Protein AF-D7PDP9-F1 (afdb_monomer_lite)

pLDDT: mean 87.76, std 20.17, range [25.48, 98.62]

Secondary structure (DSSP, 8-state):
--------TT----BPPTTSS-HHHHHHHHHHHHHHT--EEEEES-SHHHHHHHHHTT--HHHHHHHTT--STTEEEEE--S--HHHHHHHHHHT-EEEE-HHHHHHTT-----HHHHHHTT--EEE----HHHHS---HHHHHHHHHHHTT-

Organism: Ophiocordyceps unilateralis (NCBI:txid268505)

Radius of gyration: 15.7 Å; chains: 1; bounding box: 43×32×36 Å

Sequence (153 aa):
RVSRVSPSPSCCRLITPLGRVSEGLYKEMTSISKSRNIPITMHCAEAPADRMFFVSQGHTAMSYCDSVDLLGPQTVLVHMVHLDDSDIKTLAETGTHIVHCPSSNTKLASGICRVPDLLEAGVSVTLGTDGAPCNNTCDMLQEMRLAGILHKV

Foldseek 3Di:
DDDDDDDDPLPADADAEDPVDDLVRLLVVLVVCVVVVRAHEYEFLQAPVSQVVQVVVVHGRQRSCVVSPNFACSYEYERQFRDDPVNLLSQLVRLHAYEHQQQLSVQVVSHDHPVVSSVVSVHHYHYANPDCVRRVDRDVVVRVVCVVCVVVD

Structure (mmCIF, N/CA/C/O backbone):
data_AF-D7PDP9-F1
#
_entry.id   AF-D7PDP9-F1
#
loop_
_atom_site.group_PDB
_atom_site.id
_atom_site.type_symbol
_atom_site.label_atom_id
_atom_site.label_alt_id
_atom_site.label_comp_id
_atom_site.label_asym_id
_atom_site.label_entity_id
_atom_site.label_seq_id
_atom_site.pdbx_PDB_ins_code
_atom_site.Cartn_x
_atom_site.Cartn_y
_atom_site.Cartn_z
_atom_site.occupancy
_atom_site.B_iso_or_equiv
_atom_site.auth_seq_id
_atom_site.auth_comp_id
_atom_site.auth_asym_id
_atom_site.auth_atom_id
_atom_site.pdbx_PDB_model_num
ATOM 1 N N . ARG A 1 1 ? -30.113 -4.233 -17.527 1.00 32.22 1 ARG A N 1
ATOM 2 C CA . ARG A 1 1 ? -30.619 -2.871 -17.221 1.00 32.22 1 ARG A CA 1
ATOM 3 C C . ARG A 1 1 ? -29.539 -2.188 -16.387 1.00 32.22 1 ARG A C 1
ATOM 5 O O . ARG A 1 1 ? -29.436 -2.485 -15.210 1.00 32.22 1 ARG A O 1
ATOM 12 N N . VAL A 1 2 ? -28.646 -1.420 -17.015 1.00 28.22 2 VAL A N 1
ATOM 13 C CA . VAL A 1 2 ? -27.515 -0.782 -16.319 1.00 28.22 2 VAL A CA 1
ATOM 14 C C . VAL A 1 2 ? -28.062 0.431 -15.571 1.00 28.22 2 VAL A C 1
ATOM 16 O O . VAL A 1 2 ? -28.453 1.419 -16.192 1.00 28.22 2 VAL A O 1
ATOM 19 N N . SER A 1 3 ? -28.190 0.327 -14.251 1.00 26.41 3 SER A N 1
ATOM 20 C CA . SER A 1 3 ? -28.534 1.459 -13.395 1.00 26.41 3 SER A CA 1
ATOM 21 C C . SER A 1 3 ? -27.348 2.416 -13.360 1.00 26.41 3 SER A C 1
ATOM 23 O O . SER A 1 3 ? -26.266 2.056 -12.901 1.00 26.41 3 SER A O 1
ATOM 25 N N . ARG A 1 4 ? -27.553 3.630 -13.876 1.00 28.11 4 ARG A N 1
ATOM 26 C CA . ARG A 1 4 ? -26.608 4.741 -13.744 1.00 28.11 4 ARG A CA 1
ATOM 27 C C . ARG A 1 4 ? -26.450 5.047 -12.257 1.00 28.11 4 ARG A C 1
ATOM 29 O O . ARG A 1 4 ? -27.397 5.512 -11.630 1.00 28.11 4 ARG A O 1
ATOM 36 N N . VAL A 1 5 ? -25.271 4.778 -11.712 1.00 32.69 5 VAL A N 1
ATOM 37 C CA . VAL A 1 5 ? -24.864 5.318 -10.415 1.00 32.69 5 VAL A CA 1
ATOM 38 C C . VAL A 1 5 ? -24.479 6.772 -10.668 1.00 32.69 5 VAL A C 1
ATOM 40 O O . VAL A 1 5 ? -23.542 7.056 -11.412 1.00 32.69 5 VAL A O 1
ATOM 43 N N . SER A 1 6 ? -25.264 7.702 -10.132 1.00 27.08 6 SER A N 1
ATOM 44 C CA . SER A 1 6 ? -24.907 9.119 -10.084 1.00 27.08 6 SER A CA 1
ATOM 45 C C . SER A 1 6 ? -23.642 9.293 -9.236 1.00 27.08 6 SER A C 1
ATOM 47 O O . SER A 1 6 ? -23.575 8.682 -8.167 1.00 27.08 6 SER A O 1
ATOM 49 N N . PRO A 1 7 ? -22.666 10.122 -9.642 1.00 30.11 7 PRO A N 1
ATOM 50 C CA . PRO A 1 7 ? -21.500 10.387 -8.811 1.00 30.11 7 PRO A CA 1
ATOM 51 C C . PRO A 1 7 ? -21.961 11.122 -7.547 1.00 30.11 7 PRO A C 1
ATOM 53 O O . PRO A 1 7 ? -22.454 12.248 -7.624 1.00 30.11 7 PRO A O 1
ATOM 56 N N . SER A 1 8 ? -21.847 10.479 -6.382 1.00 25.48 8 SER A N 1
ATOM 57 C CA . SER A 1 8 ? -21.971 11.194 -5.116 1.00 25.48 8 SER A CA 1
ATOM 58 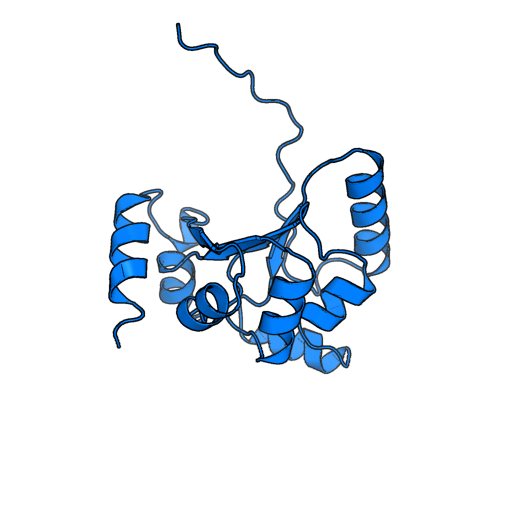C C . SER A 1 8 ? -20.705 12.042 -4.917 1.00 25.48 8 SER A C 1
ATOM 60 O O . SER A 1 8 ? -19.600 11.585 -5.217 1.00 25.48 8 SER A O 1
ATOM 62 N N . PRO A 1 9 ? -20.813 13.267 -4.381 1.00 27.88 9 PRO A N 1
ATOM 63 C CA . PRO A 1 9 ? -19.665 14.145 -4.134 1.00 27.88 9 PRO A CA 1
ATOM 64 C C . PRO A 1 9 ? -18.782 13.680 -2.957 1.00 27.88 9 PRO A C 1
ATOM 66 O O . PRO A 1 9 ? -17.967 14.443 -2.452 1.00 27.88 9 PRO A O 1
ATOM 69 N N . SER A 1 10 ? -18.932 12.434 -2.501 1.00 26.67 10 SER A N 1
ATOM 70 C CA . SER A 1 10 ? -18.240 11.857 -1.345 1.00 26.67 10 SER A CA 1
ATOM 71 C C . SER A 1 10 ? -16.979 11.072 -1.718 1.00 26.67 10 SER A C 1
ATOM 73 O O . SER A 1 10 ? -16.472 10.315 -0.893 1.00 26.67 10 SER A O 1
ATOM 75 N N . CYS A 1 11 ? -16.481 11.214 -2.951 1.00 26.58 11 CYS A N 1
ATOM 76 C CA . CYS A 1 11 ? -15.248 10.561 -3.374 1.00 26.58 11 CYS A CA 1
ATOM 77 C C . CYS A 1 11 ? -14.065 11.133 -2.578 1.00 26.58 11 CYS A C 1
ATOM 79 O O . CYS A 1 11 ? -13.708 12.302 -2.728 1.00 26.58 11 CYS A O 1
ATOM 81 N N . CYS A 1 12 ? -13.553 10.288 -1.683 1.00 30.47 12 CYS A N 1
ATOM 82 C CA . CYS A 1 12 ? -12.310 10.363 -0.928 1.00 30.47 12 CYS A CA 1
ATOM 83 C C . CYS A 1 12 ? -11.330 11.445 -1.415 1.00 30.47 12 CYS A C 1
ATOM 85 O O . CYS A 1 12 ? -10.834 11.398 -2.541 1.00 30.47 12 CYS A O 1
ATOM 87 N N . ARG A 1 13 ? -11.009 12.411 -0.544 1.00 33.81 13 ARG A N 1
ATOM 88 C CA . ARG A 1 13 ? -9.853 13.286 -0.767 1.00 33.81 13 ARG A CA 1
ATOM 89 C C . ARG A 1 13 ? -8.609 12.402 -0.733 1.00 33.81 13 ARG A C 1
ATOM 91 O O . ARG A 1 13 ? -8.344 11.805 0.302 1.00 33.81 13 ARG A O 1
ATOM 98 N N . LEU A 1 14 ? -7.861 12.343 -1.834 1.00 39.62 14 LEU A N 1
ATOM 99 C CA . LEU A 1 14 ? -6.478 11.871 -1.828 1.00 39.62 14 LEU A CA 1
ATOM 100 C C . LEU A 1 14 ? -5.712 12.682 -0.780 1.00 39.62 14 LEU A C 1
ATOM 102 O O . LEU A 1 14 ? -5.456 13.874 -0.969 1.00 39.62 14 LEU A O 1
ATOM 106 N N . ILE A 1 15 ? -5.415 12.058 0.354 1.00 50.53 15 ILE A N 1
ATOM 107 C CA . ILE A 1 15 ? -4.623 12.681 1.406 1.00 50.53 15 ILE A CA 1
ATOM 108 C C . ILE A 1 15 ? -3.154 12.480 1.050 1.00 50.53 15 ILE A C 1
ATOM 110 O O . ILE A 1 15 ? -2.710 11.384 0.709 1.00 50.53 15 ILE A O 1
ATOM 114 N N . THR A 1 16 ? -2.432 13.596 1.063 1.00 51.34 16 THR A N 1
ATOM 115 C CA . THR A 1 16 ? -0.985 13.674 0.860 1.00 51.34 16 THR A CA 1
ATOM 116 C C . THR A 1 16 ? -0.220 12.814 1.866 1.00 51.34 16 THR A C 1
ATOM 118 O O . THR A 1 16 ? -0.721 12.616 2.972 1.00 51.34 16 THR A O 1
ATOM 121 N N . PRO A 1 17 ? 1.013 12.388 1.534 1.00 55.19 17 PRO A N 1
ATOM 122 C CA . PRO A 1 17 ? 1.833 11.564 2.415 1.00 55.19 17 PRO A CA 1
ATOM 123 C C . PRO A 1 17 ? 1.989 12.165 3.820 1.00 55.19 17 PRO A C 1
ATOM 125 O O . PRO A 1 17 ? 1.982 13.389 4.027 1.00 55.19 17 PRO A O 1
ATOM 128 N N . LEU A 1 18 ? 2.111 11.259 4.789 1.00 57.53 18 LEU A N 1
ATOM 129 C CA . LEU A 1 18 ? 2.302 11.535 6.210 1.00 57.53 18 LEU A CA 1
ATOM 130 C C . LEU A 1 18 ? 3.496 12.493 6.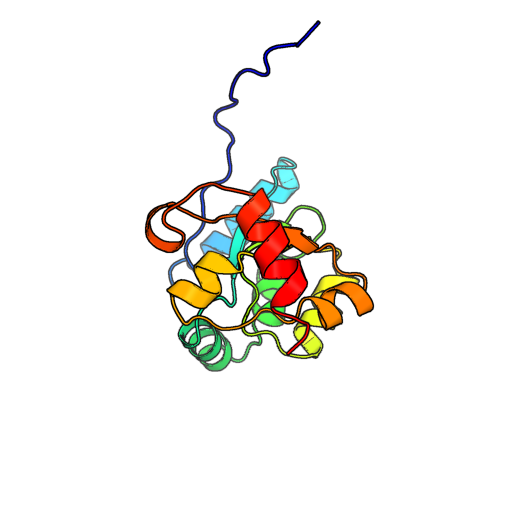407 1.00 57.53 18 LEU A C 1
ATOM 132 O O . LEU A 1 18 ? 4.544 12.334 5.790 1.00 57.53 18 LEU A O 1
ATOM 136 N N . GLY A 1 19 ? 3.282 13.561 7.188 1.00 57.19 19 GLY A N 1
ATOM 137 C CA . GLY A 1 19 ? 4.189 14.717 7.304 1.00 57.19 19 GLY A CA 1
ATOM 138 C C . GLY A 1 19 ? 3.669 16.020 6.674 1.00 57.19 19 GLY A C 1
ATOM 139 O O . GLY A 1 19 ? 4.154 17.097 7.013 1.00 57.19 19 GLY A O 1
ATOM 140 N N . ARG A 1 20 ? 2.639 15.961 5.813 1.00 72.38 20 ARG A N 1
ATOM 141 C CA . ARG A 1 20 ? 1.924 17.160 5.304 1.00 72.38 20 ARG A CA 1
ATOM 142 C C . ARG A 1 20 ? 0.607 17.469 6.020 1.00 72.38 20 ARG A C 1
ATOM 144 O O . ARG A 1 20 ? 0.026 18.530 5.811 1.00 72.38 20 ARG A O 1
ATOM 151 N N . VAL A 1 21 ? 0.143 16.539 6.846 1.00 84.19 21 VAL A N 1
ATOM 152 C CA . VAL A 1 21 ? -1.101 16.607 7.620 1.00 84.19 21 VAL A CA 1
ATOM 153 C C . VAL A 1 21 ? -0.739 16.449 9.092 1.00 84.19 21 VAL A C 1
ATOM 155 O O . VAL A 1 21 ? 0.104 15.619 9.431 1.00 84.19 21 VAL A O 1
ATOM 158 N N . SER A 1 22 ? -1.337 17.268 9.956 1.00 87.94 22 SER A N 1
ATOM 159 C CA . SER A 1 22 ? -1.080 17.217 11.395 1.00 87.94 22 SER A CA 1
ATOM 160 C C . SER A 1 22 ? -1.758 16.011 12.045 1.00 87.94 22 SER A C 1
ATOM 162 O O . SER A 1 22 ? -2.821 15.567 11.612 1.00 87.94 22 SER A O 1
ATOM 164 N N . GLU A 1 23 ? -1.183 15.524 13.144 1.00 89.69 23 GLU A N 1
ATOM 165 C CA . GLU A 1 23 ? -1.755 14.428 13.936 1.00 89.69 23 GLU A CA 1
ATOM 166 C C . GLU A 1 23 ? -3.197 14.726 14.388 1.00 89.69 23 GLU A C 1
ATOM 168 O O . GLU A 1 23 ? -4.075 13.869 14.303 1.00 89.69 23 GLU A O 1
ATOM 173 N N . GLY A 1 24 ? -3.467 15.969 14.806 1.00 92.06 24 GLY A N 1
ATOM 174 C CA . GLY A 1 24 ? -4.810 16.403 15.195 1.00 92.06 24 GLY A CA 1
ATOM 175 C C . GLY A 1 24 ? -5.827 16.295 14.055 1.00 92.06 24 GLY A C 1
ATOM 176 O O . GLY A 1 24 ? -6.947 15.846 14.283 1.00 92.06 24 GLY A O 1
ATOM 177 N N . LEU A 1 25 ? -5.425 16.632 12.823 1.00 92.69 25 LEU A N 1
ATOM 178 C CA . LEU A 1 25 ? -6.295 16.507 11.654 1.00 92.69 25 LEU A CA 1
ATOM 179 C C . LEU A 1 25 ? -6.530 15.038 11.277 1.00 92.69 25 LEU A C 1
ATOM 181 O O . LEU A 1 25 ? -7.643 14.691 10.890 1.00 92.69 25 LEU A O 1
ATOM 185 N N . TYR A 1 26 ? -5.532 14.162 11.442 1.00 92.19 26 TYR A N 1
ATOM 186 C CA . TYR A 1 26 ? -5.740 12.720 11.276 1.00 92.19 26 TYR A CA 1
ATOM 187 C C . TYR A 1 26 ? -6.777 12.182 12.257 1.00 92.19 26 TYR A C 1
ATOM 189 O O . TYR A 1 26 ? -7.722 11.531 11.824 1.00 92.19 26 TYR A O 1
ATOM 197 N N . LYS A 1 27 ? -6.656 12.519 13.544 1.00 93.56 27 LYS A N 1
ATOM 198 C CA . LYS A 1 27 ? -7.601 12.087 14.586 1.00 93.56 27 LYS A CA 1
ATOM 199 C C . LYS A 1 27 ? -9.021 12.609 14.352 1.00 93.56 27 LYS A C 1
ATOM 201 O O . LYS A 1 27 ? -9.996 11.888 14.559 1.00 93.56 27 LYS A O 1
ATOM 206 N N . GLU A 1 28 ? -9.161 13.856 13.902 1.00 95.31 28 GLU A N 1
ATOM 207 C CA . GLU A 1 28 ? -10.470 14.407 13.534 1.00 95.31 28 GLU A CA 1
ATOM 208 C C . GLU A 1 28 ? -11.064 13.664 12.328 1.00 95.31 28 GLU A C 1
ATOM 210 O O . GLU A 1 28 ? -12.229 13.261 12.339 1.00 95.31 28 GLU A O 1
ATOM 215 N N . MET A 1 29 ? -10.251 13.431 11.300 1.00 94.19 29 MET A N 1
ATOM 216 C CA . MET A 1 29 ? -10.669 12.740 10.088 1.00 94.19 29 MET A CA 1
ATOM 217 C C . MET A 1 29 ? -11.082 11.290 10.353 1.00 94.19 29 MET A C 1
ATOM 219 O O . MET A 1 29 ? -12.126 10.869 9.851 1.00 94.19 29 MET A O 1
ATOM 223 N N . THR A 1 30 ? -10.310 10.531 11.135 1.00 94.50 30 THR A N 1
ATOM 224 C CA . THR A 1 30 ? -10.634 9.138 11.479 1.00 94.50 30 THR A CA 1
ATOM 225 C C . THR A 1 30 ? -11.901 9.065 12.327 1.00 94.50 30 THR A C 1
ATOM 227 O O . THR A 1 30 ? -12.778 8.248 12.048 1.00 94.50 30 THR A O 1
ATOM 230 N N . SER A 1 31 ? -12.095 10.003 13.259 1.00 95.38 31 SER A N 1
ATOM 231 C CA . SER A 1 31 ? -13.349 10.147 14.013 1.00 95.38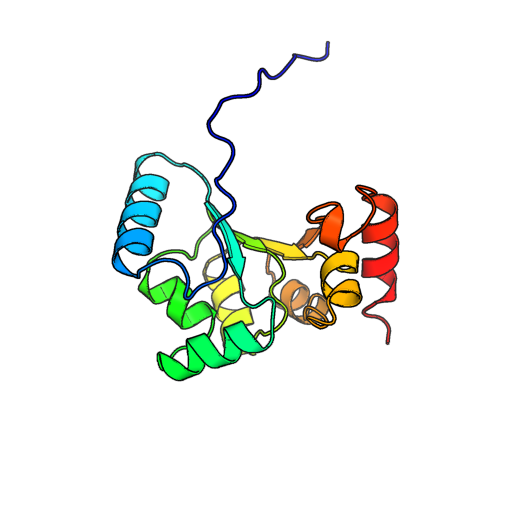 31 SER A CA 1
ATOM 232 C C . SER A 1 31 ? -14.566 10.413 13.107 1.00 95.38 31 SER A C 1
ATOM 234 O O . SER A 1 31 ? -15.614 9.764 13.229 1.00 95.38 31 SER A O 1
ATOM 236 N N . ILE A 1 32 ? -14.442 11.323 12.132 1.00 96.00 32 ILE A N 1
ATOM 237 C CA . ILE A 1 32 ? -15.512 11.607 11.159 1.00 96.00 32 ILE A CA 1
ATOM 238 C C . ILE A 1 32 ? -15.779 10.394 10.261 1.00 96.00 32 ILE A C 1
ATOM 240 O O . ILE A 1 32 ? -16.939 10.056 10.023 1.00 96.00 32 ILE A O 1
ATOM 244 N N . SER A 1 33 ? -14.725 9.741 9.771 1.00 95.06 33 SER A N 1
ATOM 245 C CA . SER A 1 33 ? -14.815 8.541 8.935 1.00 95.06 33 SER A CA 1
ATOM 246 C C . SER A 1 33 ? -15.607 7.443 9.639 1.00 95.06 33 SER A C 1
ATOM 248 O O . SER A 1 33 ? -16.616 6.985 9.097 1.00 95.06 33 SER A O 1
ATOM 250 N N . LYS A 1 34 ? -15.248 7.122 10.887 1.00 93.50 34 LYS A N 1
ATOM 251 C CA . LYS A 1 34 ? -15.921 6.097 11.692 1.00 93.50 34 LYS A CA 1
ATOM 252 C C . LYS A 1 34 ? -17.366 6.461 12.014 1.00 93.50 34 LYS A C 1
ATOM 254 O O . LYS A 1 34 ? -18.263 5.648 11.810 1.00 93.50 34 LYS A O 1
ATOM 259 N N . SER A 1 35 ? -17.618 7.692 12.465 1.00 96.50 35 SER A N 1
ATOM 260 C CA . SER A 1 35 ? -18.974 8.135 12.837 1.00 96.50 35 SER A CA 1
ATOM 261 C C . SER A 1 35 ? -19.942 8.209 11.654 1.00 96.50 35 SER A C 1
ATOM 263 O O . SER A 1 35 ? -21.151 8.069 11.841 1.00 96.50 35 SER A O 1
ATOM 265 N N . ARG A 1 36 ? -19.431 8.420 10.435 1.00 96.19 36 ARG A N 1
ATOM 266 C CA . ARG A 1 36 ? -20.242 8.520 9.212 1.00 96.19 36 ARG A CA 1
ATOM 267 C C . ARG A 1 36 ? -20.130 7.311 8.291 1.00 96.19 36 ARG A C 1
ATOM 269 O O . ARG A 1 36 ? -20.768 7.317 7.242 1.00 96.19 36 ARG A O 1
ATOM 276 N N . ASN A 1 37 ? -19.354 6.294 8.668 1.00 93.69 37 ASN A N 1
ATOM 277 C CA . ASN A 1 37 ? -19.066 5.126 7.838 1.00 93.69 37 ASN A CA 1
ATOM 278 C C . ASN A 1 37 ? -18.557 5.519 6.432 1.00 93.69 37 ASN A C 1
ATOM 280 O O . ASN A 1 37 ? -19.038 5.019 5.415 1.00 93.69 37 ASN A O 1
ATOM 284 N N . ILE A 1 38 ? -17.625 6.477 6.376 1.00 95.19 38 ILE A N 1
ATOM 285 C CA . ILE A 1 38 ? -17.009 6.964 5.134 1.00 95.19 38 ILE A CA 1
ATOM 286 C C . ILE A 1 38 ? -15.606 6.361 5.026 1.00 95.19 38 ILE A C 1
ATOM 288 O O . ILE A 1 38 ? -14.783 6.660 5.891 1.00 95.19 38 ILE A O 1
ATOM 292 N N . PRO A 1 39 ? -15.296 5.570 3.984 1.00 94.19 39 PRO A N 1
ATOM 293 C CA . PRO A 1 39 ? -13.963 5.000 3.813 1.00 94.19 39 PRO A CA 1
ATOM 294 C C . PRO A 1 39 ? -12.874 6.060 3.630 1.00 94.19 39 PRO A C 1
ATOM 296 O O . PRO A 1 39 ? -13.129 7.130 3.068 1.00 94.19 39 PRO A O 1
ATOM 299 N N . ILE A 1 40 ? -11.653 5.727 4.050 1.00 95.50 40 ILE A N 1
ATOM 300 C CA . ILE A 1 40 ? -10.454 6.544 3.850 1.00 95.50 40 ILE A CA 1
ATOM 301 C C . ILE A 1 40 ? -9.555 5.882 2.806 1.00 95.50 40 ILE A C 1
ATOM 303 O O . ILE A 1 40 ? -9.337 4.673 2.820 1.00 95.50 40 ILE A O 1
ATOM 307 N N . THR A 1 41 ? -9.000 6.682 1.901 1.00 95.44 41 THR A N 1
ATOM 308 C CA . THR A 1 41 ? -7.966 6.260 0.955 1.00 95.44 41 THR A CA 1
ATOM 309 C C . THR A 1 41 ? -6.814 7.253 0.994 1.00 95.44 41 THR A C 1
ATOM 311 O O . THR A 1 41 ? -7.032 8.458 0.867 1.00 95.44 41 THR A O 1
ATOM 314 N N . MET A 1 42 ? -5.593 6.761 1.201 1.00 93.12 42 MET A N 1
ATOM 315 C CA . MET A 1 42 ? -4.428 7.612 1.455 1.00 93.12 42 MET A CA 1
ATOM 316 C C . MET A 1 42 ? -3.136 6.983 0.928 1.00 93.12 42 MET A C 1
ATOM 318 O O . MET A 1 42 ? -2.936 5.779 1.070 1.00 93.12 42 MET A O 1
ATOM 322 N N . HIS A 1 43 ? -2.234 7.799 0.375 1.00 94.88 43 HIS A N 1
ATOM 323 C CA . HIS A 1 43 ? -0.865 7.371 0.073 1.00 94.88 43 HIS A CA 1
ATOM 324 C C . HIS A 1 43 ? -0.070 7.157 1.365 1.00 94.88 43 HIS A C 1
ATOM 326 O O . HIS A 1 43 ? -0.055 8.027 2.238 1.00 94.88 43 HIS A O 1
ATOM 332 N N . CYS A 1 44 ? 0.602 6.015 1.496 1.00 94.56 44 CYS A N 1
ATOM 333 C CA . CYS A 1 44 ? 1.372 5.697 2.692 1.00 94.56 44 CYS A CA 1
ATOM 334 C C . CYS A 1 44 ? 2.602 4.848 2.359 1.00 94.56 44 CYS A C 1
ATOM 336 O O . CYS A 1 44 ? 2.531 3.935 1.536 1.00 94.56 44 CYS A O 1
ATOM 338 N N . ALA A 1 45 ? 3.714 5.136 3.047 1.00 94.75 45 ALA A N 1
ATOM 339 C CA . ALA A 1 45 ? 4.982 4.416 2.925 1.00 94.75 45 ALA A CA 1
ATOM 340 C C . ALA A 1 45 ? 5.420 4.218 1.460 1.00 94.75 45 ALA A C 1
ATOM 342 O O . ALA A 1 45 ? 5.863 3.134 1.076 1.00 94.75 45 ALA A O 1
ATOM 343 N N . GLU A 1 46 ? 5.253 5.249 0.630 1.00 95.00 46 GLU A N 1
ATOM 344 C CA . GLU A 1 46 ? 5.530 5.187 -0.804 1.00 95.00 46 GLU A CA 1
ATOM 345 C C . GLU A 1 46 ? 7.012 5.413 -1.072 1.00 95.00 46 GLU A C 1
ATOM 347 O O . GLU A 1 46 ? 7.645 4.593 -1.726 1.00 95.00 46 GLU A O 1
ATOM 352 N N . ALA A 1 47 ? 7.551 6.524 -0.569 1.00 91.56 47 ALA A N 1
ATOM 353 C CA . ALA A 1 47 ? 8.887 6.992 -0.912 1.00 91.56 47 ALA A CA 1
ATOM 354 C C . ALA A 1 47 ? 9.878 6.803 0.250 1.00 91.56 47 ALA A C 1
ATOM 356 O O . ALA A 1 47 ? 9.471 6.809 1.417 1.00 91.56 47 ALA A O 1
ATOM 357 N N . PRO A 1 48 ? 11.200 6.748 -0.013 1.00 88.69 48 PRO A N 1
ATOM 358 C CA . PRO A 1 48 ? 12.200 6.611 1.050 1.00 88.69 48 PRO A CA 1
ATOM 359 C C . PRO A 1 48 ? 12.126 7.732 2.099 1.00 88.69 48 PRO A C 1
ATOM 361 O O . PRO A 1 48 ? 12.428 7.520 3.274 1.00 88.69 48 PRO A O 1
ATOM 364 N N . ALA A 1 49 ? 11.682 8.922 1.682 1.00 88.81 49 ALA A N 1
ATOM 365 C CA . ALA A 1 49 ? 11.462 10.063 2.563 1.00 88.81 49 ALA A CA 1
ATOM 366 C C . ALA A 1 49 ? 10.363 9.809 3.613 1.00 88.81 49 ALA A C 1
ATOM 368 O O . ALA A 1 49 ? 10.494 10.284 4.742 1.00 88.81 49 ALA A O 1
ATOM 369 N N . ASP A 1 50 ? 9.332 9.020 3.292 1.00 89.75 50 ASP A N 1
ATOM 370 C CA . ASP A 1 50 ? 8.267 8.670 4.241 1.00 89.75 50 ASP A CA 1
ATOM 371 C C . ASP A 1 50 ? 8.840 7.839 5.392 1.00 89.75 50 ASP A C 1
ATOM 373 O O . ASP A 1 50 ? 8.562 8.099 6.562 1.00 89.75 50 ASP A O 1
ATOM 377 N N . ARG A 1 51 ? 9.730 6.885 5.079 1.00 87.56 51 ARG A N 1
ATOM 378 C CA . ARG A 1 51 ? 10.439 6.095 6.097 1.00 87.56 51 ARG A CA 1
ATOM 379 C C . ARG A 1 51 ? 11.239 6.996 7.038 1.00 87.56 51 ARG A C 1
ATOM 381 O O . ARG A 1 51 ? 11.180 6.817 8.252 1.00 87.56 51 ARG A O 1
ATOM 388 N N . MET A 1 52 ? 11.969 7.971 6.492 1.00 88.50 52 MET A N 1
ATOM 389 C CA . MET A 1 52 ? 12.736 8.929 7.300 1.00 88.50 52 MET A CA 1
ATOM 390 C C . MET A 1 52 ? 11.827 9.743 8.225 1.00 88.50 52 MET A C 1
ATOM 392 O O . MET A 1 52 ? 12.180 9.970 9.383 1.00 88.50 52 MET A O 1
ATOM 396 N N . PHE A 1 53 ? 10.651 10.147 7.737 1.00 89.31 53 PHE A N 1
ATOM 397 C CA . PHE A 1 53 ? 9.660 10.848 8.545 1.00 89.31 53 PHE A CA 1
ATOM 398 C C . PHE A 1 53 ? 9.181 9.990 9.722 1.00 89.31 53 PHE A C 1
ATOM 400 O O . PHE A 1 53 ? 9.289 10.442 10.861 1.00 89.31 53 PHE A O 1
ATOM 407 N N . PHE A 1 54 ? 8.733 8.751 9.499 1.00 90.31 54 PHE A N 1
ATOM 408 C CA . PHE A 1 54 ? 8.254 7.893 10.595 1.00 90.31 54 PHE A CA 1
ATOM 409 C C . PHE A 1 54 ? 9.330 7.630 11.645 1.00 90.31 54 PHE A C 1
ATOM 411 O O . PHE A 1 54 ? 9.075 7.792 12.839 1.00 90.31 54 PHE A O 1
ATOM 418 N N . VAL A 1 55 ? 10.560 7.345 11.204 1.00 91.19 55 VAL A N 1
ATOM 419 C CA . VAL A 1 55 ? 11.701 7.159 12.108 1.00 91.19 55 VAL A CA 1
ATOM 420 C C . VAL A 1 55 ? 11.947 8.418 12.944 1.00 91.19 55 VAL A C 1
ATOM 422 O O . VAL A 1 55 ? 12.179 8.310 14.146 1.00 91.19 55 VAL A O 1
ATOM 425 N N . SER A 1 56 ? 11.830 9.615 12.354 1.00 91.00 56 SER A N 1
ATOM 426 C CA . SER A 1 56 ? 11.965 10.882 13.094 1.00 91.00 56 SER A CA 1
ATOM 427 C C . SER A 1 56 ? 10.886 11.088 14.166 1.00 91.00 56 SER A C 1
ATOM 429 O O . SER A 1 56 ? 11.121 11.806 15.133 1.00 91.00 56 SER A O 1
ATOM 431 N N . GLN A 1 57 ? 9.719 10.456 14.005 1.00 89.19 57 GLN A N 1
ATOM 432 C CA . GLN A 1 57 ? 8.626 10.463 14.980 1.00 89.19 57 GLN A CA 1
ATOM 433 C C . GLN A 1 57 ? 8.723 9.299 15.983 1.00 89.19 57 GLN A C 1
ATOM 435 O O . GLN A 1 57 ? 7.876 9.186 16.861 1.00 89.19 57 GLN A O 1
ATOM 440 N N . GLY A 1 58 ? 9.731 8.427 15.869 1.00 93.62 58 GLY A N 1
ATOM 441 C CA . GLY A 1 58 ? 9.867 7.235 16.712 1.00 93.62 58 GLY A CA 1
ATOM 442 C C . GLY A 1 58 ? 8.875 6.117 16.373 1.00 93.62 58 GLY A C 1
ATOM 443 O O . GLY A 1 58 ? 8.599 5.271 17.221 1.00 93.62 58 GLY A O 1
ATOM 444 N N . HIS A 1 59 ? 8.341 6.106 15.151 1.00 93.50 59 HIS A N 1
ATOM 445 C CA . HIS A 1 59 ? 7.332 5.156 14.691 1.00 93.50 59 HIS A CA 1
ATOM 446 C C . HIS A 1 59 ? 7.800 4.356 13.461 1.00 93.50 59 HIS A C 1
ATOM 448 O O . HIS A 1 59 ? 8.672 4.790 12.708 1.00 93.50 59 HIS A O 1
ATOM 454 N N . THR A 1 60 ? 7.181 3.194 13.233 1.00 93.69 60 THR A N 1
ATOM 455 C CA . THR A 1 60 ? 7.101 2.585 11.895 1.00 93.69 60 THR A CA 1
ATOM 456 C C . THR A 1 60 ? 5.916 3.200 11.151 1.00 93.69 60 THR A C 1
ATOM 458 O O . THR A 1 60 ? 5.120 3.940 11.738 1.00 93.69 60 THR A O 1
ATOM 461 N N . ALA A 1 61 ? 5.755 2.890 9.863 1.00 93.75 61 ALA A N 1
ATOM 462 C CA . ALA A 1 61 ? 4.614 3.400 9.108 1.00 93.75 61 ALA A CA 1
ATOM 463 C C . ALA A 1 61 ? 3.283 2.973 9.750 1.00 93.75 61 ALA A C 1
ATOM 465 O O . ALA A 1 61 ? 2.399 3.809 9.959 1.00 93.75 61 ALA A O 1
ATOM 466 N N . MET A 1 62 ? 3.141 1.691 10.111 1.00 95.88 62 MET A N 1
ATOM 467 C CA . MET A 1 62 ? 1.883 1.198 10.675 1.00 95.88 62 MET A CA 1
ATOM 468 C C . MET A 1 62 ? 1.713 1.571 12.139 1.00 95.88 62 MET A C 1
ATOM 470 O O . MET A 1 62 ? 0.591 1.871 12.527 1.00 95.88 62 MET A O 1
ATOM 474 N N . SER A 1 63 ? 2.782 1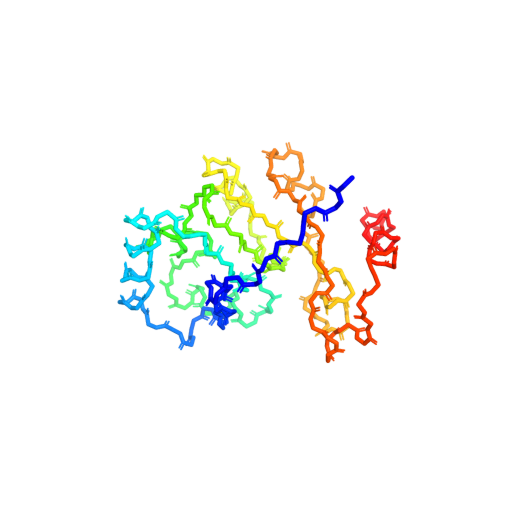.660 12.939 1.00 95.50 63 SER A N 1
ATOM 475 C CA . SER A 1 63 ? 2.624 2.126 14.323 1.00 95.50 63 SER A CA 1
ATOM 476 C C . SER A 1 63 ? 2.245 3.608 14.405 1.00 95.50 63 SER A C 1
ATOM 478 O O . SER A 1 63 ? 1.553 4.007 15.340 1.00 95.50 63 SER A O 1
ATOM 480 N N . TYR A 1 64 ? 2.637 4.428 13.422 1.00 94.62 64 TYR A N 1
ATOM 481 C CA . TYR A 1 64 ? 2.127 5.795 13.300 1.00 94.62 64 TYR A CA 1
ATOM 482 C C . TYR A 1 64 ? 0.651 5.807 12.888 1.00 94.62 64 TYR A C 1
ATOM 484 O O . TYR A 1 64 ? -0.152 6.518 13.481 1.00 94.62 64 TYR A O 1
ATOM 492 N N . CYS A 1 65 ? 0.269 5.027 11.872 1.00 95.25 65 CYS A N 1
ATOM 493 C CA . CYS A 1 65 ? -1.124 4.979 11.415 1.00 95.25 65 CYS A CA 1
ATOM 494 C C . CYS A 1 65 ? -2.075 4.472 12.512 1.00 95.25 65 CYS A C 1
ATOM 496 O O . CYS A 1 65 ? -3.193 4.970 12.637 1.00 95.25 65 CYS A O 1
ATOM 498 N N . ASP A 1 66 ? -1.621 3.519 13.323 1.00 95.81 66 ASP A N 1
ATOM 499 C CA . ASP A 1 66 ? -2.353 3.006 14.480 1.00 95.81 66 ASP A CA 1
ATOM 500 C C . ASP A 1 66 ? -2.557 4.083 15.560 1.00 95.81 66 ASP A C 1
ATOM 502 O O . ASP A 1 66 ? -3.665 4.259 16.063 1.00 95.81 66 ASP A O 1
ATOM 506 N N . SER A 1 67 ? -1.532 4.898 15.850 1.00 94.81 67 SER A N 1
ATOM 507 C CA . SER A 1 67 ? -1.603 5.942 16.890 1.00 94.81 67 SER A CA 1
ATOM 508 C C . SER A 1 67 ? -2.630 7.049 16.601 1.00 94.81 67 SER A C 1
ATOM 510 O O . SER A 1 67 ? -3.100 7.734 17.519 1.00 94.81 67 SER A O 1
ATOM 512 N N . VAL A 1 68 ? -3.002 7.214 15.329 1.00 93.88 68 VAL A N 1
ATOM 513 C CA . VAL A 1 68 ? -4.041 8.148 14.869 1.00 93.88 68 VAL A CA 1
ATOM 514 C C . VAL A 1 68 ? -5.346 7.454 14.466 1.00 93.88 68 VAL A C 1
ATOM 516 O O . VAL A 1 68 ? -6.238 8.102 13.914 1.00 93.88 68 VAL A O 1
ATOM 519 N N . ASP A 1 69 ? -5.481 6.165 14.789 1.00 94.88 69 ASP A N 1
ATOM 520 C CA . ASP A 1 69 ? -6.692 5.362 14.600 1.00 94.88 69 ASP A CA 1
ATOM 521 C C . ASP A 1 69 ? -7.117 5.226 13.124 1.00 94.88 69 ASP A C 1
ATOM 523 O O . ASP A 1 69 ? -8.302 5.202 12.777 1.00 94.88 69 ASP A O 1
ATOM 527 N N . LEU A 1 70 ? -6.117 5.194 12.235 1.00 95.00 70 LEU A N 1
ATOM 528 C CA . LEU A 1 70 ? -6.303 5.138 10.786 1.00 95.00 70 LEU A CA 1
ATOM 529 C C . LEU A 1 70 ? -6.457 3.710 10.264 1.00 95.00 70 LEU A C 1
ATOM 531 O O . LEU A 1 70 ? -7.010 3.520 9.185 1.00 95.00 70 LEU A O 1
ATOM 535 N N . LEU A 1 71 ? -5.955 2.712 10.985 1.00 96.81 71 LEU A N 1
ATOM 536 C CA . LEU A 1 71 ? -5.986 1.321 10.541 1.00 96.81 71 LEU A CA 1
ATOM 537 C C . LEU A 1 71 ? -7.370 0.692 10.744 1.00 96.81 71 LEU A C 1
ATOM 539 O O . LEU A 1 71 ? -8.109 1.033 11.668 1.00 96.81 71 LEU A O 1
ATOM 543 N N . GLY A 1 72 ? -7.725 -0.237 9.860 1.00 96.75 72 GLY A N 1
ATOM 544 C CA . GLY A 1 72 ? -8.985 -0.966 9.910 1.00 96.75 72 GLY A CA 1
ATOM 545 C C . GLY A 1 72 ? -9.594 -1.251 8.533 1.00 96.75 72 GLY A C 1
ATOM 546 O O . GLY A 1 72 ? -9.131 -0.735 7.513 1.00 96.75 72 GLY A O 1
ATOM 547 N N . PRO A 1 73 ? -10.714 -1.994 8.494 1.00 95.69 73 PRO A N 1
ATOM 548 C CA . PRO A 1 73 ? -11.375 -2.414 7.253 1.00 95.69 73 PRO A CA 1
ATOM 549 C C . PRO A 1 73 ? -12.033 -1.269 6.463 1.00 95.69 73 PRO A C 1
ATOM 551 O O . PRO A 1 73 ? -12.520 -1.473 5.356 1.00 95.69 73 PRO A O 1
ATOM 554 N N . GLN A 1 74 ? -12.087 -0.054 7.017 1.00 93.31 74 GLN A N 1
ATOM 555 C CA . GLN A 1 74 ? -12.585 1.138 6.317 1.00 93.31 74 GLN A CA 1
ATOM 556 C C . GLN A 1 74 ? -11.471 1.931 5.622 1.00 93.31 74 GLN A C 1
ATOM 558 O O . GLN A 1 74 ? -11.751 2.960 5.002 1.00 93.31 74 GLN A O 1
ATOM 563 N N . THR A 1 75 ? -10.226 1.463 5.708 1.00 96.38 75 THR A N 1
ATOM 564 C CA . THR A 1 75 ? -9.057 2.183 5.213 1.00 96.38 75 THR A CA 1
ATOM 565 C C . THR A 1 75 ? -8.378 1.425 4.085 1.00 96.38 75 THR A C 1
ATOM 567 O O . THR A 1 75 ? -8.174 0.212 4.144 1.00 96.38 75 THR A O 1
ATOM 570 N N . VAL A 1 76 ? -8.004 2.184 3.057 1.00 97.69 76 VAL A N 1
ATOM 571 C CA . VAL A 1 76 ? -7.240 1.734 1.899 1.00 97.69 76 VAL A CA 1
ATOM 572 C C . VAL A 1 76 ? -5.939 2.535 1.826 1.00 97.69 76 VAL A C 1
ATOM 574 O O . VAL A 1 76 ? -5.958 3.742 1.576 1.00 97.69 76 VAL A O 1
ATOM 577 N N . LEU A 1 77 ? -4.802 1.876 2.034 1.00 97.25 77 LEU A N 1
ATOM 578 C CA . LEU A 1 77 ? -3.482 2.504 1.964 1.00 97.25 77 LEU A CA 1
ATOM 579 C C . LEU A 1 77 ? -2.801 2.210 0.624 1.00 97.25 77 LEU A C 1
ATOM 581 O O . LEU A 1 77 ? -2.673 1.063 0.203 1.00 97.25 77 LEU A O 1
ATOM 585 N N . VAL A 1 78 ? -2.373 3.254 -0.073 1.00 97.62 78 VAL A N 1
ATOM 586 C CA . VAL A 1 78 ? -1.851 3.173 -1.443 1.00 97.62 78 VAL A CA 1
ATOM 587 C C . VAL A 1 78 ? -0.318 3.162 -1.430 1.00 97.62 78 VAL A C 1
ATOM 589 O O . VAL A 1 78 ? 0.296 3.861 -0.625 1.00 97.62 78 VAL A O 1
ATOM 592 N N . HIS A 1 79 ? 0.278 2.400 -2.353 1.00 97.25 79 HIS A N 1
ATOM 593 C CA . HIS A 1 79 ? 1.714 2.163 -2.582 1.00 97.25 79 HIS A CA 1
ATOM 594 C C . HIS A 1 79 ? 2.369 1.148 -1.654 1.00 97.25 79 HIS A C 1
ATOM 596 O O . HIS A 1 79 ? 2.774 0.090 -2.142 1.00 97.25 79 HIS A O 1
ATOM 602 N N . MET A 1 80 ? 2.485 1.462 -0.360 1.00 97.31 80 MET A N 1
ATOM 603 C CA . MET A 1 80 ? 2.953 0.533 0.676 1.00 97.31 80 MET A CA 1
ATOM 604 C C . MET A 1 80 ? 4.286 -0.157 0.329 1.00 97.31 80 MET A C 1
ATOM 606 O O . MET A 1 80 ? 4.429 -1.376 0.424 1.00 97.31 80 MET A O 1
ATOM 610 N N . VAL A 1 81 ? 5.260 0.629 -0.136 1.00 97.00 81 VAL A N 1
ATOM 611 C CA . VAL A 1 81 ? 6.562 0.150 -0.625 1.00 97.00 81 VAL A CA 1
ATOM 612 C C . VAL A 1 81 ? 7.533 -0.103 0.524 1.00 97.00 81 VAL A C 1
ATOM 614 O O . VAL A 1 81 ? 8.161 -1.157 0.587 1.00 97.00 81 VAL A O 1
ATOM 617 N N . HIS A 1 82 ? 7.653 0.850 1.444 1.00 95.62 82 HIS A N 1
ATOM 618 C CA . HIS A 1 82 ? 8.636 0.814 2.525 1.00 95.62 82 HIS A CA 1
ATOM 619 C C . HIS A 1 82 ? 8.032 0.264 3.818 1.00 95.62 82 HIS A C 1
ATOM 621 O O . HIS A 1 82 ? 7.880 0.999 4.792 1.00 95.62 82 HIS A O 1
ATOM 627 N N . LEU A 1 83 ? 7.694 -1.027 3.808 1.00 95.62 83 LEU A N 1
ATOM 628 C CA . LEU A 1 83 ? 7.159 -1.746 4.967 1.00 95.62 83 LEU A CA 1
ATOM 629 C C . LEU A 1 83 ? 8.213 -2.617 5.652 1.00 95.62 83 LEU A C 1
ATOM 631 O O . LEU A 1 83 ? 8.976 -3.322 4.985 1.00 95.62 83 LEU A O 1
ATOM 635 N N . ASP A 1 84 ? 8.169 -2.630 6.981 1.00 95.19 84 ASP A N 1
ATOM 636 C CA . ASP A 1 84 ? 8.886 -3.599 7.809 1.00 95.19 84 ASP A CA 1
ATOM 637 C C . ASP A 1 84 ? 7.995 -4.827 8.112 1.00 95.19 84 ASP A C 1
ATOM 639 O O . ASP A 1 84 ? 6.778 -4.800 7.923 1.00 95.19 84 ASP A O 1
ATOM 643 N N . ASP A 1 85 ? 8.571 -5.929 8.606 1.00 97.12 85 ASP A N 1
ATOM 644 C CA . ASP A 1 85 ? 7.810 -7.167 8.882 1.00 97.12 85 ASP A CA 1
ATOM 645 C C . ASP A 1 85 ? 6.686 -6.957 9.911 1.00 97.12 85 ASP A C 1
ATOM 647 O O . ASP A 1 85 ? 5.605 -7.542 9.807 1.00 97.12 85 ASP A O 1
ATOM 651 N N . SER A 1 86 ? 6.913 -6.077 10.890 1.00 96.88 86 SER A N 1
ATOM 652 C CA . SER A 1 86 ? 5.888 -5.688 11.860 1.00 96.88 86 SER A CA 1
ATOM 653 C C . SER A 1 86 ? 4.717 -4.962 11.205 1.00 96.88 86 SER A C 1
ATOM 655 O O . SER A 1 86 ? 3.584 -5.153 11.628 1.00 96.88 86 SER A O 1
ATOM 657 N N . ASP A 1 87 ? 4.971 -4.163 10.165 1.00 97.62 87 ASP A N 1
ATOM 658 C CA . ASP A 1 87 ? 3.922 -3.428 9.460 1.00 97.62 87 ASP A CA 1
ATOM 659 C C . ASP A 1 87 ? 2.980 -4.394 8.728 1.00 97.62 87 ASP A C 1
ATOM 661 O O . ASP A 1 87 ? 1.761 -4.255 8.813 1.00 97.62 87 ASP A O 1
ATOM 665 N N . ILE A 1 88 ? 3.536 -5.416 8.066 1.00 98.56 88 ILE A N 1
ATOM 666 C CA . ILE A 1 88 ? 2.762 -6.463 7.378 1.00 98.56 88 ILE A CA 1
ATOM 667 C C . ILE A 1 88 ? 1.858 -7.202 8.369 1.00 98.56 88 ILE A C 1
ATOM 669 O O . ILE A 1 88 ? 0.672 -7.401 8.101 1.00 98.56 88 ILE A O 1
ATOM 673 N N . LYS A 1 89 ? 2.398 -7.556 9.541 1.00 98.12 89 LYS A N 1
ATOM 674 C CA . LYS A 1 89 ? 1.622 -8.191 10.609 1.00 98.12 89 LYS A CA 1
ATOM 675 C C . LYS A 1 89 ? 0.465 -7.298 11.075 1.00 98.12 89 LYS A C 1
ATOM 677 O O . LYS A 1 89 ? -0.670 -7.764 11.122 1.00 98.12 89 LYS A O 1
ATOM 682 N N . THR A 1 90 ? 0.725 -6.021 11.356 1.00 98.25 90 THR A N 1
ATOM 683 C CA . THR A 1 90 ? -0.318 -5.075 11.784 1.00 98.25 90 THR A CA 1
ATOM 684 C C . THR A 1 90 ? -1.402 -4.898 10.716 1.00 98.25 90 THR A C 1
ATOM 686 O O . THR A 1 90 ? -2.590 -4.839 11.036 1.00 98.25 90 THR A O 1
ATOM 689 N N . LEU A 1 91 ? -1.034 -4.848 9.432 1.00 98.50 91 LEU A N 1
ATOM 690 C CA . LEU A 1 91 ? -1.999 -4.765 8.329 1.00 98.50 91 LEU A CA 1
ATOM 691 C C . LEU A 1 91 ? -2.938 -5.976 8.297 1.00 98.50 91 LEU A C 1
ATOM 693 O O . LEU A 1 91 ? -4.148 -5.802 8.138 1.00 98.50 91 LEU A O 1
ATOM 697 N N . ALA A 1 92 ? -2.395 -7.180 8.490 1.00 98.31 92 ALA A N 1
ATOM 698 C CA . ALA A 1 92 ? -3.179 -8.409 8.543 1.00 98.31 92 ALA A CA 1
ATOM 699 C C . ALA A 1 92 ? -4.122 -8.431 9.756 1.00 98.31 92 ALA A C 1
ATOM 701 O O . ALA A 1 92 ? -5.309 -8.718 9.611 1.00 98.31 92 ALA A O 1
ATOM 702 N N . GLU A 1 93 ? -3.621 -8.067 10.939 1.00 98.31 93 GLU A N 1
ATOM 703 C CA . GLU A 1 93 ? -4.400 -8.043 12.186 1.00 98.31 93 GLU A CA 1
ATOM 704 C C . GLU A 1 93 ? -5.545 -7.022 12.148 1.00 98.31 93 GLU A C 1
ATOM 706 O O . GLU A 1 93 ? -6.640 -7.288 12.644 1.00 98.31 93 GLU A O 1
ATOM 711 N N . THR A 1 94 ? -5.311 -5.860 11.538 1.00 98.12 94 THR A N 1
ATOM 712 C CA . THR A 1 94 ? -6.305 -4.777 11.459 1.00 98.12 94 THR A CA 1
ATOM 713 C C . THR A 1 94 ? -7.302 -4.952 10.315 1.00 98.12 94 THR A C 1
ATOM 715 O O . THR A 1 94 ? -8.317 -4.256 10.277 1.00 98.12 94 THR A O 1
ATOM 718 N N . GLY A 1 95 ? -7.036 -5.860 9.371 1.00 97.88 95 GLY A N 1
ATOM 719 C CA . GLY A 1 95 ? -7.843 -6.010 8.160 1.00 97.88 95 GLY A CA 1
ATOM 720 C C . GLY A 1 95 ? -7.795 -4.778 7.252 1.00 97.88 95 GLY A C 1
ATOM 721 O O . GLY A 1 95 ? -8.751 -4.519 6.524 1.00 97.88 95 GLY A O 1
ATOM 722 N N . THR A 1 96 ? -6.711 -3.999 7.316 1.00 98.31 96 THR A N 1
ATOM 723 C CA . THR A 1 96 ? -6.524 -2.809 6.474 1.00 98.31 96 THR A CA 1
ATOM 724 C C . THR A 1 96 ? -6.255 -3.226 5.028 1.00 98.31 96 THR A C 1
ATOM 726 O O . THR A 1 96 ? -5.463 -4.132 4.764 1.00 98.31 96 THR A O 1
ATOM 729 N N . HIS A 1 97 ? -6.896 -2.556 4.070 1.00 98.19 97 HIS A N 1
ATOM 730 C CA . HIS A 1 97 ? -6.703 -2.835 2.648 1.00 98.19 97 HIS A CA 1
ATOM 731 C C . HIS A 1 97 ? -5.516 -2.047 2.094 1.00 98.19 97 HIS A C 1
ATOM 733 O O . HIS A 1 97 ? -5.267 -0.914 2.513 1.00 98.19 97 HIS A O 1
ATOM 739 N N . ILE A 1 98 ? -4.822 -2.604 1.098 1.00 98.38 98 ILE A N 1
ATOM 740 C CA . ILE A 1 98 ? -3.757 -1.886 0.390 1.00 98.38 98 ILE A CA 1
ATOM 741 C C . ILE A 1 98 ? -3.967 -1.881 -1.125 1.00 98.38 98 ILE A C 1
ATOM 743 O O . ILE A 1 98 ? -4.587 -2.788 -1.688 1.00 98.38 98 ILE A O 1
ATOM 747 N N . VAL A 1 99 ? -3.442 -0.854 -1.795 1.00 98.56 99 VAL A N 1
ATOM 748 C CA . VAL A 1 99 ? -3.436 -0.725 -3.261 1.00 98.56 99 VAL A CA 1
ATOM 749 C C . VAL A 1 99 ? -1.996 -0.723 -3.755 1.00 98.56 99 VAL A C 1
ATOM 751 O O . VAL A 1 99 ? -1.208 0.162 -3.421 1.00 98.56 99 VAL A O 1
ATOM 754 N N . HIS A 1 100 ? -1.666 -1.703 -4.586 1.00 98.50 100 HIS A N 1
ATOM 755 C CA . HIS A 1 100 ? -0.394 -1.801 -5.276 1.00 98.50 100 HIS A CA 1
ATOM 756 C C . HIS A 1 100 ? -0.451 -1.057 -6.621 1.00 98.50 100 HIS A C 1
ATOM 758 O O . HIS A 1 100 ? -1.285 -1.373 -7.472 1.00 98.50 100 HIS A O 1
ATOM 764 N N . CYS A 1 101 ? 0.458 -0.095 -6.810 1.00 98.12 101 CYS A N 1
ATOM 765 C CA . CYS A 1 101 ? 0.591 0.717 -8.026 1.00 98.12 101 CYS A CA 1
ATOM 766 C C . CYS A 1 101 ? 1.958 0.477 -8.702 1.00 98.12 101 CYS A C 1
ATOM 768 O O . CYS A 1 101 ? 2.845 1.331 -8.601 1.00 98.12 101 CYS A O 1
ATOM 770 N N . PRO A 1 102 ? 2.194 -0.686 -9.341 1.00 97.75 102 PRO A N 1
ATOM 771 C CA . PRO A 1 102 ? 3.529 -1.096 -9.781 1.00 97.75 102 PRO A CA 1
ATOM 772 C C . PRO A 1 102 ? 4.163 -0.144 -10.795 1.00 97.75 102 PRO A C 1
ATOM 774 O O . PRO A 1 102 ? 5.350 0.169 -10.663 1.00 97.75 102 PRO A O 1
ATOM 777 N N . SER A 1 103 ? 3.411 0.346 -11.788 1.00 97.62 103 SER A N 1
ATOM 778 C CA . SER A 1 103 ? 3.985 1.260 -12.784 1.00 97.62 103 SER A CA 1
ATOM 779 C C . SER A 1 103 ? 4.371 2.599 -12.160 1.00 97.62 103 SER A C 1
ATOM 781 O O . SER A 1 103 ? 5.447 3.109 -12.458 1.00 97.62 103 SER A O 1
ATOM 783 N N . SER A 1 104 ? 3.546 3.137 -11.252 1.00 97.50 104 SER A N 1
ATOM 784 C CA . SER A 1 104 ? 3.859 4.381 -10.529 1.00 97.50 104 SER A CA 1
ATOM 785 C C . SER A 1 104 ? 5.110 4.218 -9.666 1.00 97.50 104 SER A C 1
ATOM 787 O O . SER A 1 104 ? 6.086 4.953 -9.829 1.00 97.50 104 SER A O 1
ATOM 789 N N . ASN A 1 105 ? 5.144 3.163 -8.846 1.00 97.06 105 ASN A N 1
ATOM 790 C CA . ASN A 1 105 ? 6.258 2.892 -7.938 1.00 97.06 105 ASN A CA 1
ATOM 791 C C . ASN A 1 105 ? 7.589 2.708 -8.685 1.00 97.06 105 ASN A C 1
ATOM 793 O O . ASN A 1 105 ? 8.631 3.182 -8.231 1.00 97.06 105 ASN A O 1
ATOM 797 N N . THR A 1 106 ? 7.567 2.026 -9.834 1.00 96.06 106 THR A N 1
ATOM 798 C CA . THR A 1 106 ? 8.772 1.799 -10.645 1.00 96.06 106 THR A CA 1
ATOM 799 C C . THR A 1 106 ? 9.174 3.040 -11.439 1.00 96.06 106 THR A C 1
ATOM 801 O O . THR A 1 106 ? 10.359 3.367 -11.485 1.00 96.06 106 THR A O 1
ATOM 804 N N . LYS A 1 107 ? 8.216 3.787 -12.005 1.00 96.44 107 LYS A N 1
ATOM 805 C CA . LYS A 1 107 ? 8.484 5.029 -12.745 1.00 96.44 107 LYS A CA 1
ATOM 806 C C . LYS A 1 107 ? 9.051 6.138 -11.859 1.00 96.44 107 LYS A C 1
ATOM 808 O O . LYS A 1 107 ? 9.910 6.889 -12.316 1.00 96.44 107 LYS A O 1
ATOM 813 N N . LEU A 1 108 ? 8.583 6.251 -10.617 1.00 95.38 108 LEU A N 1
ATOM 814 C CA . LEU A 1 108 ? 9.070 7.238 -9.648 1.00 95.38 108 LEU A CA 1
ATOM 815 C C . LEU A 1 108 ? 10.320 6.781 -8.884 1.00 95.38 108 LEU A C 1
ATOM 817 O O . LEU A 1 108 ? 10.854 7.548 -8.086 1.00 95.38 108 LEU A O 1
ATOM 821 N N . ALA A 1 109 ? 10.802 5.559 -9.137 1.00 96.12 109 ALA A N 1
ATOM 822 C CA . ALA A 1 109 ? 11.873 4.925 -8.371 1.00 96.12 109 ALA A CA 1
ATOM 823 C C . ALA A 1 109 ? 11.586 4.874 -6.854 1.00 96.12 109 ALA A C 1
ATOM 825 O O . ALA A 1 109 ? 12.507 4.913 -6.039 1.00 96.12 109 ALA A O 1
ATOM 826 N N . SER A 1 110 ? 10.308 4.755 -6.484 1.00 95.19 110 SER A N 1
ATOM 827 C CA . SER A 1 110 ? 9.854 4.596 -5.100 1.00 95.19 110 SER A CA 1
ATOM 828 C C . SER A 1 110 ? 10.294 3.238 -4.541 1.00 95.19 110 SER A C 1
ATOM 830 O O . SER A 1 110 ? 10.799 3.149 -3.429 1.00 95.19 110 SER A O 1
ATOM 832 N N . GLY A 1 111 ? 10.182 2.175 -5.347 1.00 95.69 111 GLY A N 1
ATOM 833 C CA . GLY A 1 111 ? 10.643 0.826 -5.004 1.00 95.69 111 GLY A CA 1
ATOM 834 C C . GLY A 1 111 ? 9.633 -0.259 -5.371 1.00 95.69 111 GLY A C 1
ATOM 835 O O . GLY A 1 111 ? 8.772 -0.062 -6.227 1.00 95.69 111 GLY A O 1
ATOM 836 N N . ILE A 1 112 ? 9.742 -1.426 -4.731 1.00 97.12 112 ILE A N 1
ATOM 837 C CA . ILE A 1 112 ? 8.870 -2.583 -4.975 1.00 97.12 112 ILE A CA 1
ATOM 838 C C . ILE A 1 112 ? 8.111 -2.905 -3.686 1.00 97.12 112 ILE A C 1
ATOM 840 O O . ILE A 1 112 ? 8.717 -3.178 -2.656 1.00 97.12 112 ILE A O 1
ATOM 844 N N . CYS A 1 113 ? 6.778 -2.876 -3.751 1.00 97.88 113 CYS A N 1
ATOM 845 C CA . CYS A 1 113 ? 5.920 -3.309 -2.648 1.00 97.88 113 CYS A CA 1
ATOM 846 C C . CYS A 1 113 ? 6.083 -4.818 -2.417 1.00 97.88 113 CYS A C 1
ATOM 848 O O . CYS A 1 113 ? 6.133 -5.592 -3.376 1.00 97.88 113 CYS A O 1
ATOM 850 N N . ARG A 1 114 ? 6.128 -5.247 -1.153 1.00 97.62 114 ARG A N 1
ATOM 851 C CA . ARG A 1 114 ? 6.280 -6.653 -0.739 1.00 97.62 114 ARG A CA 1
ATOM 852 C C . ARG A 1 114 ? 4.967 -7.438 -0.887 1.00 97.62 114 ARG A C 1
ATOM 854 O O . ARG A 1 114 ? 4.458 -8.012 0.068 1.00 97.62 114 ARG A O 1
ATOM 861 N N . VAL A 1 115 ? 4.388 -7.428 -2.090 1.00 98.38 115 VAL A N 1
ATOM 862 C CA . VAL A 1 115 ? 3.083 -8.046 -2.391 1.00 98.38 115 VAL A CA 1
ATOM 863 C C . VAL A 1 115 ? 3.030 -9.541 -2.045 1.00 98.38 115 VAL A C 1
ATOM 865 O O . VAL A 1 115 ? 2.027 -9.933 -1.453 1.00 98.38 115 VAL A O 1
ATOM 868 N N . PRO A 1 116 ? 4.046 -10.379 -2.351 1.00 98.19 116 PRO A N 1
ATOM 869 C CA . PRO A 1 116 ? 4.022 -11.788 -1.950 1.00 98.19 116 PRO A CA 1
ATOM 870 C C . PRO A 1 116 ? 3.855 -11.966 -0.437 1.00 98.19 116 PRO A C 1
ATOM 872 O O . PRO A 1 116 ? 2.946 -12.670 -0.009 1.00 98.19 116 PRO A O 1
ATOM 875 N N . ASP A 1 117 ? 4.650 -11.243 0.353 1.00 98.50 117 ASP A N 1
ATOM 876 C CA . ASP A 1 117 ? 4.631 -11.314 1.817 1.00 98.50 117 ASP A CA 1
ATOM 877 C C . ASP A 1 117 ? 3.296 -10.811 2.394 1.00 98.50 1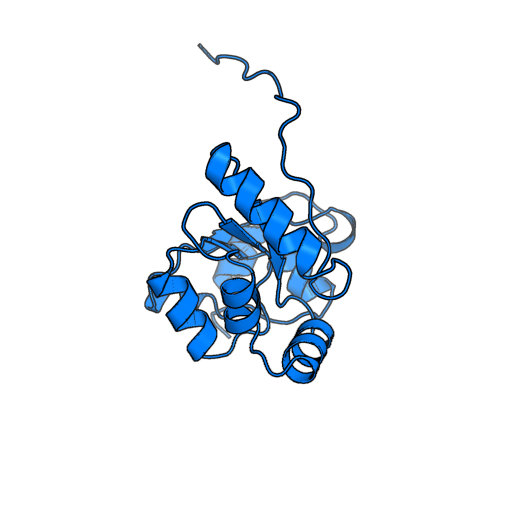17 ASP A C 1
ATOM 879 O O . ASP A 1 117 ? 2.743 -11.402 3.320 1.00 98.50 117 ASP A O 1
ATOM 883 N N . LEU A 1 118 ? 2.737 -9.738 1.819 1.00 98.62 118 LEU A N 1
ATOM 884 C CA . LEU A 1 118 ? 1.418 -9.211 2.189 1.00 98.62 118 LEU A CA 1
ATOM 885 C C . LEU A 1 118 ? 0.304 -10.234 1.924 1.00 98.62 118 LEU A C 1
ATOM 887 O O . LEU A 1 118 ? -0.566 -10.431 2.772 1.00 98.62 118 LEU A O 1
ATOM 891 N N . LEU A 1 119 ? 0.327 -10.890 0.761 1.00 98.44 119 LEU A N 1
ATOM 892 C CA . LEU A 1 119 ? -0.652 -11.918 0.403 1.00 98.44 119 LEU A CA 1
ATOM 893 C C . LEU A 1 119 ? -0.519 -13.165 1.287 1.00 98.44 119 LEU A C 1
ATOM 895 O O . LEU A 1 119 ? -1.538 -13.705 1.713 1.00 98.44 119 LEU A O 1
ATOM 899 N N . GLU A 1 120 ? 0.707 -13.603 1.591 1.00 98.56 120 GLU A N 1
ATOM 900 C CA . GLU A 1 120 ? 0.968 -14.732 2.495 1.00 98.56 120 GLU A CA 1
ATOM 901 C C . GLU A 1 120 ? 0.468 -14.450 3.918 1.00 98.56 120 GLU A C 1
ATOM 903 O O . GLU A 1 120 ? -0.134 -15.319 4.549 1.00 98.56 120 GLU A O 1
ATOM 908 N N . ALA A 1 121 ? 0.623 -13.212 4.394 1.00 98.44 121 ALA A N 1
ATOM 909 C CA . ALA A 1 121 ? 0.090 -12.764 5.677 1.00 98.44 121 ALA A CA 1
ATOM 910 C C . ALA A 1 121 ? -1.445 -12.589 5.694 1.00 98.44 121 ALA A C 1
ATOM 912 O O . ALA A 1 121 ? -2.016 -12.321 6.750 1.00 98.44 121 ALA A O 1
ATOM 913 N N . GLY A 1 122 ? -2.129 -12.733 4.553 1.00 98.31 122 GLY A N 1
ATOM 914 C CA . GLY A 1 122 ? -3.584 -12.589 4.444 1.00 98.31 122 GLY A CA 1
ATOM 915 C C . GLY A 1 122 ? -4.079 -11.146 4.301 1.00 98.31 122 GLY A C 1
ATOM 916 O O . GLY A 1 122 ? -5.270 -10.887 4.482 1.00 98.31 122 GLY A O 1
ATOM 917 N N . VAL A 1 123 ? -3.199 -10.197 3.962 1.00 98.62 123 VAL A N 1
ATOM 918 C CA . VAL A 1 123 ? -3.580 -8.801 3.710 1.00 98.62 123 VAL A CA 1
ATOM 919 C C . VAL A 1 123 ? -4.359 -8.694 2.397 1.00 98.62 123 VAL A C 1
ATOM 921 O O . VAL A 1 123 ? -3.998 -9.275 1.373 1.00 98.62 123 VAL A O 1
ATOM 924 N N . SER A 1 124 ? -5.424 -7.890 2.399 1.00 98.31 124 SER A N 1
ATOM 925 C CA . SER A 1 124 ? -6.198 -7.597 1.192 1.00 98.31 124 SER A CA 1
ATOM 926 C C . SER A 1 124 ? -5.435 -6.645 0.267 1.00 98.31 124 SER A C 1
ATOM 928 O O . SER A 1 124 ? -5.507 -5.423 0.424 1.00 98.31 124 SER A O 1
ATOM 930 N N . VAL A 1 125 ? -4.772 -7.201 -0.745 1.00 98.56 125 VAL A N 1
ATOM 931 C CA . VAL A 1 125 ? -4.054 -6.445 -1.780 1.00 98.56 125 VAL A CA 1
ATOM 932 C C . VAL A 1 125 ? -4.928 -6.226 -3.015 1.00 98.56 125 VAL A C 1
ATOM 934 O O . VAL A 1 125 ? -5.476 -7.165 -3.587 1.00 98.56 125 VAL A O 1
ATOM 937 N N . THR A 1 126 ? -5.025 -4.974 -3.456 1.00 98.19 126 THR A N 1
ATOM 938 C CA . THR A 1 126 ? -5.701 -4.562 -4.696 1.00 98.19 126 THR A CA 1
ATOM 939 C C . THR A 1 126 ? -4.715 -3.894 -5.657 1.00 98.19 126 THR A C 1
ATOM 941 O O . THR A 1 126 ? -3.573 -3.628 -5.288 1.00 98.19 126 THR A O 1
ATOM 944 N N . LEU A 1 127 ? -5.131 -3.636 -6.900 1.00 98.00 127 LEU A N 1
ATOM 945 C CA . LEU A 1 127 ? -4.312 -2.974 -7.921 1.00 98.00 127 LEU A CA 1
ATOM 946 C C . LEU A 1 127 ? -4.861 -1.585 -8.247 1.00 98.00 127 LEU A C 1
ATOM 948 O O . LEU A 1 127 ? -6.077 -1.402 -8.315 1.00 98.00 127 LEU A O 1
ATOM 952 N N . GLY A 1 128 ? -3.965 -0.638 -8.512 1.00 97.50 128 GLY A N 1
ATOM 953 C CA . GLY A 1 128 ? -4.307 0.707 -8.965 1.00 97.50 128 GLY A CA 1
ATOM 954 C C . GLY A 1 128 ? -3.295 1.240 -9.972 1.00 97.50 128 GLY A C 1
ATOM 955 O O . GLY A 1 128 ? -2.130 0.862 -9.955 1.00 97.50 128 GLY A O 1
ATOM 956 N N . THR A 1 129 ? -3.737 2.130 -10.858 1.00 97.44 129 THR A N 1
ATOM 957 C CA . THR A 1 129 ? -2.843 2.792 -11.823 1.00 97.44 129 THR A CA 1
ATOM 958 C C . THR A 1 129 ? -2.106 3.978 -11.221 1.00 97.44 129 THR A C 1
ATOM 960 O O . THR A 1 129 ? -1.088 4.379 -11.775 1.00 97.44 129 THR A O 1
ATOM 963 N N . ASP A 1 130 ? -2.626 4.547 -10.127 1.00 95.25 130 ASP A N 1
ATOM 964 C CA . ASP A 1 130 ? -2.324 5.917 -9.696 1.00 95.25 130 ASP A CA 1
ATOM 965 C C . ASP A 1 130 ? -2.673 6.938 -10.812 1.00 95.25 130 ASP A C 1
ATOM 967 O O . ASP A 1 130 ? -3.467 6.643 -11.717 1.00 95.25 130 ASP A O 1
ATOM 971 N N . GLY A 1 131 ? -2.161 8.163 -10.728 1.00 90.50 131 GLY A N 1
ATOM 972 C CA . GLY A 1 131 ? -2.404 9.231 -11.686 1.00 90.50 131 GLY A CA 1
ATOM 973 C C . GLY A 1 131 ? -1.595 9.121 -12.984 1.00 90.50 131 GLY A C 1
ATOM 974 O O . GLY A 1 131 ? -0.462 8.641 -13.035 1.00 90.50 131 GLY A O 1
ATOM 975 N N . ALA A 1 132 ? -2.137 9.706 -14.054 1.00 89.12 132 ALA A N 1
ATOM 976 C CA . ALA A 1 132 ? -1.443 9.821 -15.336 1.00 89.12 132 ALA A CA 1
ATOM 977 C C . ALA A 1 132 ? -0.040 10.476 -15.263 1.00 89.12 132 ALA A C 1
ATOM 979 O O . ALA A 1 132 ? 0.812 10.065 -16.038 1.00 89.12 132 ALA A O 1
ATOM 980 N N . PRO A 1 133 ? 0.287 11.434 -14.371 1.00 91.06 133 PRO A N 1
ATOM 981 C CA . PRO A 1 133 ? 1.646 11.995 -14.306 1.00 91.06 133 PRO A CA 1
ATOM 982 C C . PRO A 1 133 ? 2.728 10.996 -13.863 1.00 91.06 133 PRO A C 1
ATOM 984 O O . PRO A 1 133 ? 3.894 11.118 -14.246 1.00 91.06 133 PRO A O 1
ATOM 987 N N . CYS A 1 134 ? 2.357 10.009 -13.051 1.00 87.50 134 CYS A N 1
ATOM 988 C CA . CYS A 1 134 ? 3.258 9.023 -12.453 1.00 87.50 134 CYS A CA 1
ATOM 989 C C . CYS A 1 134 ? 3.110 7.623 -13.064 1.00 87.50 134 CYS A C 1
ATOM 991 O O . CYS A 1 134 ? 4.013 6.821 -12.889 1.00 87.50 134 CYS A O 1
ATOM 993 N N . ASN A 1 135 ? 2.082 7.374 -13.881 1.00 94.44 135 ASN A N 1
ATOM 994 C CA . ASN A 1 135 ? 1.931 6.161 -14.697 1.00 94.44 135 ASN A CA 1
ATOM 995 C C . ASN A 1 135 ? 2.167 6.409 -16.201 1.00 94.44 135 ASN A C 1
ATOM 997 O O . ASN A 1 135 ? 2.877 5.661 -16.866 1.00 94.44 135 ASN A O 1
ATOM 1001 N N . ASN A 1 136 ? 1.624 7.518 -16.714 1.00 93.88 136 ASN A N 1
ATOM 1002 C CA . ASN A 1 136 ? 1.435 7.903 -18.123 1.00 93.88 136 ASN A CA 1
ATOM 1003 C C . ASN A 1 136 ? 0.301 7.179 -18.866 1.00 93.88 136 ASN A C 1
ATOM 1005 O O . ASN A 1 136 ? 0.030 7.508 -20.022 1.00 93.88 136 ASN A O 1
ATOM 1009 N N . THR A 1 137 ? -0.408 6.259 -18.211 1.00 92.50 137 THR A N 1
ATOM 1010 C CA . THR A 1 137 ? -1.634 5.628 -18.720 1.00 92.50 137 THR A CA 1
ATOM 1011 C C . THR A 1 137 ? -2.649 5.426 -17.586 1.00 92.50 137 THR A C 1
ATOM 1013 O O . THR A 1 137 ? -2.345 5.688 -16.425 1.00 92.50 137 THR A O 1
ATOM 1016 N N . CYS A 1 138 ? -3.855 4.958 -17.918 1.00 93.88 138 CYS A N 1
ATOM 1017 C CA . CYS A 1 138 ? -4.830 4.439 -16.949 1.00 93.88 138 CYS A CA 1
ATOM 1018 C C . CYS A 1 138 ? -5.238 3.005 -17.337 1.00 93.88 138 CYS A C 1
ATOM 1020 O O . CYS A 1 138 ? -6.424 2.678 -17.389 1.00 93.88 138 CYS A O 1
ATOM 1022 N N . ASP A 1 139 ? -4.257 2.175 -17.706 1.00 97.00 139 ASP A N 1
ATOM 1023 C CA . ASP A 1 139 ? -4.479 0.830 -18.241 1.00 97.00 139 ASP A CA 1
ATOM 1024 C C . ASP A 1 139 ? -4.268 -0.258 -17.175 1.00 97.00 139 ASP A C 1
ATOM 1026 O O . ASP A 1 139 ? -3.148 -0.676 -16.880 1.00 97.00 139 ASP A O 1
ATOM 1030 N N . MET A 1 140 ? -5.373 -0.771 -16.631 1.00 97.94 140 MET A N 1
ATOM 1031 C CA . MET A 1 140 ? -5.344 -1.839 -15.627 1.00 97.94 140 MET A CA 1
ATOM 1032 C C . MET A 1 140 ? -4.762 -3.161 -16.146 1.00 97.94 140 MET A C 1
ATOM 1034 O O . MET A 1 140 ? -4.225 -3.928 -15.351 1.00 97.94 140 MET A O 1
ATOM 1038 N N . LEU A 1 141 ? -4.840 -3.458 -17.449 1.00 98.19 141 LEU A N 1
ATOM 1039 C CA . LEU A 1 141 ? -4.264 -4.695 -17.991 1.00 98.19 141 LEU A CA 1
ATOM 1040 C C . LEU A 1 141 ? -2.736 -4.627 -17.993 1.00 98.19 141 LEU A C 1
ATOM 1042 O O . LEU A 1 141 ? -2.074 -5.635 -17.733 1.00 98.19 141 LEU A O 1
ATOM 1046 N N . GLN A 1 142 ? -2.176 -3.441 -18.238 1.00 96.94 142 GLN A N 1
ATOM 1047 C CA . GLN A 1 142 ? -0.740 -3.215 -18.105 1.00 96.94 142 GLN A CA 1
ATOM 1048 C C . GLN A 1 142 ? -0.288 -3.311 -16.646 1.00 96.94 142 GLN A C 1
ATOM 1050 O O . GLN A 1 142 ? 0.697 -4.006 -16.387 1.00 96.94 142 GLN A O 1
ATOM 1055 N N . GLU A 1 143 ? -1.042 -2.745 -15.694 1.00 98.00 143 GLU A N 1
ATOM 1056 C CA . GLU A 1 143 ? -0.751 -2.915 -14.259 1.00 98.00 143 GLU A CA 1
ATOM 1057 C C . GLU A 1 143 ? -0.776 -4.390 -13.843 1.00 98.00 143 GLU A C 1
ATOM 1059 O O . GLU A 1 143 ? 0.156 -4.867 -13.199 1.00 98.00 143 GLU A O 1
ATOM 1064 N N . MET A 1 144 ? -1.799 -5.148 -14.262 1.00 98.00 144 MET A N 1
ATOM 1065 C CA . MET A 1 144 ? -1.903 -6.585 -13.979 1.00 98.00 144 MET A CA 1
ATOM 1066 C C . MET A 1 144 ? -0.728 -7.370 -14.566 1.00 98.00 144 MET A C 1
ATOM 1068 O O . MET A 1 144 ? -0.160 -8.237 -13.896 1.00 98.00 144 MET A O 1
ATOM 1072 N N . ARG A 1 145 ? -0.345 -7.074 -15.816 1.00 98.12 145 ARG A N 1
ATOM 1073 C CA . ARG A 1 145 ? 0.802 -7.715 -16.466 1.00 98.12 145 ARG A CA 1
ATOM 1074 C C . ARG A 1 145 ? 2.086 -7.429 -15.697 1.00 98.12 145 ARG A C 1
ATOM 1076 O O . ARG A 1 145 ? 2.857 -8.361 -15.472 1.00 98.12 145 ARG A O 1
ATOM 1083 N N . LEU A 1 146 ? 2.320 -6.169 -15.328 1.00 97.75 146 LEU A N 1
ATOM 1084 C CA . LEU A 1 146 ? 3.520 -5.759 -14.608 1.00 97.75 146 LEU A CA 1
ATOM 1085 C C . LEU A 1 146 ? 3.569 -6.395 -13.216 1.00 97.75 146 LEU A C 1
ATOM 1087 O O . LEU A 1 146 ? 4.554 -7.061 -12.916 1.00 97.75 146 LEU A O 1
ATOM 1091 N N . ALA A 1 147 ? 2.499 -6.298 -12.421 1.00 97.69 147 ALA A N 1
ATOM 1092 C CA . ALA A 1 147 ? 2.403 -6.952 -11.111 1.00 97.69 147 ALA A CA 1
ATOM 1093 C C . ALA A 1 147 ? 2.685 -8.461 -11.202 1.00 97.69 147 ALA A C 1
ATOM 1095 O O . ALA A 1 147 ? 3.425 -9.021 -10.396 1.00 97.69 147 ALA A O 1
ATOM 1096 N N . GLY A 1 148 ? 2.150 -9.124 -12.233 1.00 97.25 148 GLY A N 1
ATOM 1097 C CA . GLY A 1 148 ? 2.329 -10.558 -12.435 1.00 97.25 148 GLY A CA 1
ATOM 1098 C C . GLY A 1 148 ? 3.772 -10.989 -12.707 1.00 97.25 148 GLY A C 1
ATOM 1099 O O . GLY A 1 148 ? 4.099 -12.148 -12.456 1.00 97.25 148 GLY A O 1
ATOM 1100 N N . ILE A 1 149 ? 4.640 -10.117 -13.229 1.00 97.69 149 ILE A N 1
ATOM 1101 C CA . ILE A 1 149 ? 6.044 -10.449 -13.543 1.00 97.69 149 ILE A CA 1
ATOM 1102 C C . ILE A 1 149 ? 7.051 -9.790 -12.596 1.00 97.69 149 ILE A C 1
ATOM 1104 O O . ILE A 1 149 ? 8.118 -10.357 -12.387 1.00 97.69 149 ILE A O 1
ATOM 1108 N N . LEU A 1 150 ? 6.710 -8.641 -12.007 1.00 97.19 150 LEU A N 1
ATOM 1109 C CA . LEU A 1 150 ? 7.593 -7.842 -11.154 1.00 97.19 150 LEU A CA 1
ATOM 1110 C C . LEU A 1 150 ? 8.068 -8.608 -9.913 1.00 97.19 150 LEU A C 1
ATOM 1112 O O . LEU A 1 150 ? 9.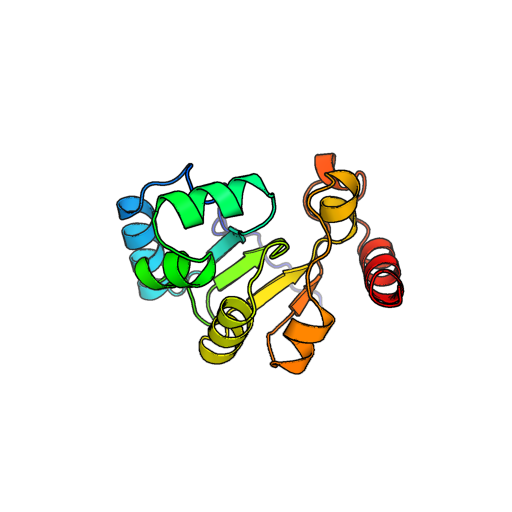184 -8.396 -9.467 1.00 97.19 150 LEU A O 1
ATOM 1116 N N . HIS A 1 151 ? 7.249 -9.516 -9.381 1.00 96.31 151 HIS A N 1
ATOM 1117 C CA . HIS A 1 151 ? 7.570 -10.295 -8.179 1.00 96.31 151 HIS A CA 1
ATOM 1118 C C . HIS A 1 151 ? 8.202 -11.666 -8.468 1.00 96.31 151 HIS A C 1
ATOM 1120 O O . HIS A 1 151 ? 8.265 -12.509 -7.579 1.00 96.31 151 HIS A O 1
ATOM 1126 N N . LYS A 1 152 ? 8.612 -11.932 -9.716 1.00 93.25 152 LYS A N 1
ATOM 1127 C CA . LYS A 1 152 ? 9.300 -13.181 -10.094 1.00 93.25 152 LYS A CA 1
ATOM 1128 C C . LYS A 1 152 ? 10.828 -13.059 -10.116 1.00 93.25 152 LYS A C 1
ATOM 1130 O O . LYS A 1 152 ? 11.487 -14.055 -10.416 1.00 93.25 152 LYS A O 1
ATOM 1135 N N . VAL A 1 153 ? 11.360 -11.855 -9.902 1.00 78.44 153 VAL A N 1
ATOM 1136 C CA . VAL A 1 153 ? 12.801 -11.552 -9.932 1.00 78.44 153 VAL A CA 1
ATOM 1137 C C . VAL A 1 153 ? 13.398 -11.485 -8.539 1.00 78.44 153 VAL A C 1
ATOM 1139 O O . VAL A 1 153 ? 12.641 -11.170 -7.595 1.00 78.44 153 VAL A O 1
#

InterPro domains:
  IPR006680 Amidohydrolase-related [PF01979] (22-148)
  IPR032466 Metal-dependent hydrolase [SSF51556] (19-152)
  IPR050287 5-Methylthioadenosine/S-adenosylhomocysteine deaminase [PTHR43794] (21-152)